Protein AF-A0A1D1VYU3-F1 (afdb_monomer_lite)

pLDDT: mean 74.5, std 19.19, range [35.88, 96.25]

Sequence (148 aa):
MLPAPLLATLIFFLPKMRFLDSGVTMVEGVGYEWVKKCYECTSGPNDGCDDPARLSKWATDCPRGTQGCLKMKAPGSPLTRSCGNPPDSPVPIKDGCVNKPGVGIICSCSSGSLCNHTVAFRRSCSASTLYLLLASTFWLIHRHLHPA

Structure (mmCIF, N/CA/C/O backbone):
data_AF-A0A1D1VYU3-F1
#
_entry.id   AF-A0A1D1VYU3-F1
#
loop_
_atom_site.group_PDB
_atom_site.id
_atom_site.type_symbol
_atom_site.label_atom_id
_atom_site.label_alt_id
_atom_site.label_comp_id
_atom_site.label_asym_id
_atom_site.label_entity_id
_atom_site.label_seq_id
_atom_site.pdbx_PDB_ins_code
_atom_site.Cartn_x
_atom_site.Cartn_y
_atom_site.Cartn_z
_atom_site.occupancy
_atom_site.B_iso_or_equiv
_atom_site.auth_seq_id
_atom_site.auth_comp_id
_atom_site.auth_asym_id
_atom_site.auth_atom_id
_atom_site.pdbx_PDB_model_num
ATOM 1 N N . MET A 1 1 ? -11.793 -48.858 -37.131 1.00 42.44 1 MET A N 1
ATOM 2 C CA . MET A 1 1 ? -12.174 -49.360 -35.793 1.00 42.44 1 MET A CA 1
ATOM 3 C C . MET A 1 1 ? -11.091 -48.916 -34.818 1.00 42.44 1 MET A C 1
ATOM 5 O O . MET A 1 1 ? -9.984 -49.420 -34.915 1.00 42.44 1 MET A O 1
ATOM 9 N N . LEU A 1 2 ? -11.362 -47.906 -33.983 1.00 36.09 2 LEU A N 1
ATOM 10 C CA . LEU A 1 2 ? -10.442 -47.409 -32.947 1.00 36.09 2 LEU A CA 1
ATOM 11 C C . LEU A 1 2 ? -11.000 -47.778 -31.563 1.00 36.09 2 LEU A C 1
ATOM 13 O O . LEU A 1 2 ? -12.200 -47.585 -31.357 1.00 36.09 2 LEU A O 1
ATOM 17 N N . PRO A 1 3 ? -10.179 -48.261 -30.614 1.00 48.00 3 PRO A N 1
ATOM 18 C CA . PRO A 1 3 ? -10.626 -48.459 -29.245 1.00 48.00 3 PRO A CA 1
ATOM 19 C C . PRO A 1 3 ? -10.542 -47.149 -28.445 1.00 48.00 3 PRO A C 1
ATOM 21 O O . PRO A 1 3 ? -9.485 -46.532 -28.334 1.00 48.00 3 PRO A O 1
ATOM 24 N N . ALA A 1 4 ? -11.669 -46.748 -27.855 1.00 48.31 4 ALA A N 1
ATOM 25 C CA . ALA A 1 4 ? -11.704 -45.929 -26.644 1.00 48.31 4 ALA A CA 1
ATOM 26 C C . ALA A 1 4 ? -11.214 -46.808 -25.478 1.00 48.31 4 ALA A C 1
ATOM 28 O O . ALA A 1 4 ? -11.684 -47.946 -25.388 1.00 48.31 4 ALA A O 1
ATOM 29 N N . PRO A 1 5 ? -10.279 -46.354 -24.613 1.00 51.25 5 PRO A N 1
ATOM 30 C CA . PRO A 1 5 ? -10.686 -45.544 -23.457 1.00 51.25 5 PRO A CA 1
ATOM 31 C C . PRO A 1 5 ? -9.555 -44.676 -22.847 1.00 51.25 5 PRO A C 1
ATOM 33 O O . PRO A 1 5 ? -8.644 -45.193 -22.213 1.00 51.25 5 PRO A O 1
ATOM 36 N N . LEU A 1 6 ? -9.636 -43.346 -22.917 1.00 45.91 6 LEU A N 1
ATOM 37 C CA . LEU A 1 6 ? -8.827 -42.457 -22.059 1.00 45.91 6 LEU A CA 1
ATOM 38 C C . LEU A 1 6 ? -9.654 -41.224 -21.676 1.00 45.91 6 LEU A C 1
ATOM 40 O O . LEU A 1 6 ? -9.353 -40.096 -22.048 1.00 45.91 6 LEU A O 1
ATOM 44 N N . LEU A 1 7 ? -10.751 -41.453 -20.956 1.00 47.69 7 LEU A N 1
ATOM 45 C CA . LEU A 1 7 ? -11.589 -40.386 -20.408 1.00 47.69 7 LEU A CA 1
ATOM 46 C C . LEU A 1 7 ? -12.028 -40.729 -18.977 1.00 47.69 7 LEU A C 1
ATOM 48 O O . LEU A 1 7 ? -13.211 -40.717 -18.664 1.00 47.69 7 LEU A O 1
ATOM 52 N N . ALA A 1 8 ? -11.091 -41.125 -18.110 1.00 47.47 8 ALA A N 1
ATOM 53 C CA . ALA A 1 8 ? -11.423 -41.471 -16.725 1.00 47.47 8 ALA A CA 1
ATOM 54 C C . ALA A 1 8 ? -10.225 -41.380 -15.764 1.00 47.47 8 ALA A C 1
ATOM 56 O O . ALA A 1 8 ? -9.957 -42.324 -15.026 1.00 47.47 8 ALA A O 1
ATOM 57 N N . THR A 1 9 ? -9.442 -40.293 -15.760 1.00 48.69 9 THR A N 1
ATOM 58 C CA . THR A 1 9 ? -8.405 -40.130 -14.711 1.00 48.69 9 THR A CA 1
ATOM 59 C C . THR A 1 9 ? -8.028 -38.678 -14.403 1.00 48.69 9 THR A C 1
ATOM 61 O O . THR A 1 9 ? -6.859 -38.355 -14.241 1.00 48.69 9 THR A O 1
ATOM 64 N N . LEU A 1 10 ? -9.007 -37.771 -14.310 1.00 43.81 10 LEU A N 1
ATOM 65 C CA . LEU A 1 10 ? -8.744 -36.363 -13.964 1.00 43.81 10 LEU A CA 1
ATOM 66 C C . LEU A 1 10 ? -9.858 -35.750 -13.094 1.00 43.81 10 LEU A C 1
ATOM 68 O O . LEU A 1 10 ? -10.370 -34.681 -13.392 1.00 43.81 10 LEU A O 1
ATOM 72 N N . ILE A 1 11 ? -10.279 -36.439 -12.022 1.00 51.69 11 ILE A N 1
ATOM 73 C CA . ILE A 1 11 ? -11.255 -35.8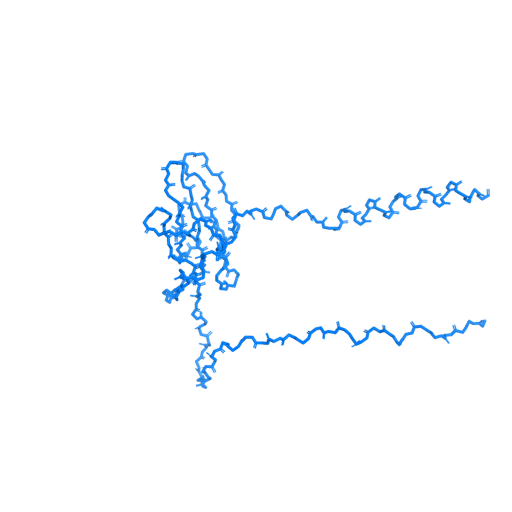85 -11.048 1.00 51.69 11 ILE A CA 1
ATOM 74 C C . ILE A 1 11 ? -10.776 -35.971 -9.578 1.00 51.69 11 ILE A C 1
ATOM 76 O O . ILE A 1 11 ? -11.413 -35.420 -8.690 1.00 51.69 11 ILE A O 1
ATOM 80 N N . PHE A 1 12 ? -9.608 -36.552 -9.270 1.00 44.62 12 PHE A N 1
ATOM 81 C CA . PHE A 1 12 ? -9.220 -36.835 -7.872 1.00 44.62 12 PHE A CA 1
ATOM 82 C C . PHE A 1 12 ? -8.022 -36.054 -7.309 1.00 44.62 12 PHE A C 1
ATOM 84 O O . PHE A 1 12 ? -7.335 -36.559 -6.434 1.00 44.62 12 PHE A O 1
ATOM 91 N N . PHE A 1 13 ? -7.777 -34.813 -7.735 1.00 43.97 13 PHE A N 1
ATOM 92 C CA . PHE A 1 13 ? -6.824 -33.932 -7.033 1.00 43.97 13 PHE A CA 1
ATOM 93 C C . PHE A 1 13 ? -7.287 -32.470 -7.039 1.00 43.97 13 PHE A C 1
ATOM 95 O O . PHE A 1 13 ? -6.607 -31.578 -7.537 1.00 43.97 13 PHE A O 1
ATOM 102 N N . LEU A 1 14 ? -8.460 -32.203 -6.459 1.00 45.97 14 LEU A N 1
ATOM 103 C CA . LEU A 1 14 ? -8.749 -30.866 -5.942 1.00 45.97 14 LEU A CA 1
ATOM 104 C C . LEU A 1 14 ? -8.292 -30.822 -4.477 1.00 45.97 14 LEU A C 1
ATOM 106 O O . LEU A 1 14 ? -8.866 -31.530 -3.645 1.00 45.97 14 LEU A O 1
ATOM 110 N N . PRO A 1 15 ? -7.246 -30.046 -4.134 1.00 42.19 15 PRO A N 1
ATOM 111 C CA . PRO A 1 15 ? -6.853 -29.869 -2.750 1.00 42.19 15 PRO A CA 1
ATOM 112 C C . PRO A 1 15 ? -8.017 -29.240 -1.989 1.00 42.19 15 PRO A C 1
ATOM 114 O O . PRO A 1 15 ? -8.624 -28.261 -2.421 1.00 42.19 15 PRO A O 1
ATOM 117 N N . LYS A 1 16 ? -8.319 -29.845 -0.843 1.00 40.00 16 LYS A N 1
ATOM 118 C CA . LYS A 1 16 ? -9.292 -29.409 0.154 1.00 40.00 16 LYS A CA 1
ATOM 119 C C . LYS A 1 16 ? -9.039 -27.937 0.494 1.00 40.00 16 LYS A C 1
ATOM 121 O O . LYS A 1 16 ? -8.179 -27.631 1.317 1.00 40.00 16 LYS A O 1
ATOM 126 N N . MET A 1 17 ? -9.761 -27.031 -0.168 1.00 37.19 17 MET A N 1
ATOM 127 C CA . MET A 1 17 ? -9.752 -25.612 0.164 1.00 37.19 17 MET A CA 1
ATOM 128 C C . MET A 1 17 ? -10.342 -25.474 1.564 1.00 37.19 17 MET A C 1
ATOM 130 O O . MET A 1 17 ? -11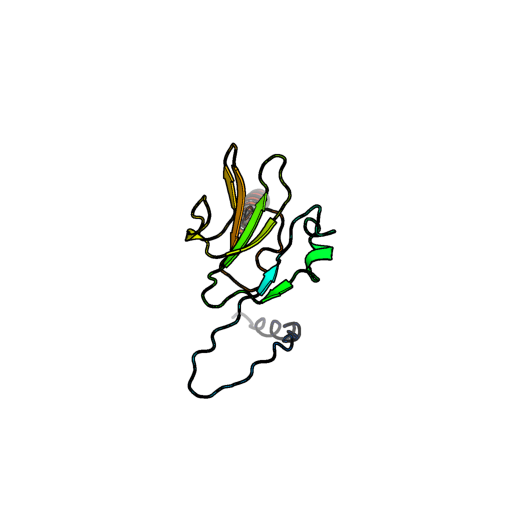.550 -25.586 1.763 1.00 37.19 17 MET A O 1
ATOM 134 N N . ARG A 1 18 ? -9.465 -25.293 2.556 1.00 43.91 18 ARG A N 1
ATOM 135 C CA . ARG A 1 18 ? -9.857 -24.827 3.883 1.00 43.91 18 ARG A CA 1
ATOM 136 C C . ARG A 1 18 ? -10.346 -23.394 3.707 1.00 43.91 18 ARG A C 1
ATOM 138 O O . ARG A 1 18 ? -9.543 -22.480 3.544 1.00 43.91 18 ARG A O 1
ATOM 145 N N . PHE A 1 19 ? -11.663 -23.237 3.681 1.00 42.88 19 PHE A N 1
ATOM 146 C CA . PHE A 1 19 ? -12.320 -21.960 3.896 1.00 42.88 19 PHE A CA 1
ATOM 147 C C . PHE A 1 19 ? -11.855 -21.443 5.259 1.00 42.88 19 PHE A C 1
ATOM 149 O O . PHE A 1 19 ? -12.113 -22.070 6.283 1.00 42.88 19 PHE A O 1
ATOM 156 N N . LEU A 1 20 ? -11.086 -20.357 5.254 1.00 47.47 20 LEU A N 1
ATOM 157 C CA . LEU A 1 20 ? -10.808 -19.594 6.460 1.00 47.47 20 LEU A CA 1
ATOM 158 C C . LEU A 1 20 ? -12.139 -19.040 6.971 1.00 47.47 20 LEU A C 1
ATOM 160 O O . LEU A 1 20 ? -12.804 -18.301 6.244 1.00 47.47 20 LEU A O 1
ATOM 164 N N . ASP A 1 21 ? -12.484 -19.411 8.205 1.00 44.25 21 ASP A N 1
ATOM 165 C CA . ASP A 1 21 ? -13.491 -18.797 9.071 1.00 44.25 21 ASP A CA 1
ATOM 166 C C . ASP A 1 21 ? -13.366 -17.267 9.051 1.00 44.25 21 ASP A C 1
ATOM 168 O O . ASP A 1 21 ? -12.685 -16.644 9.865 1.00 44.25 21 ASP A O 1
ATOM 172 N N . SER A 1 22 ? -14.016 -16.637 8.081 1.00 50.88 22 SER A N 1
ATOM 173 C CA . SER A 1 22 ? -14.419 -15.246 8.189 1.00 50.88 22 SER A CA 1
ATOM 174 C C . SER A 1 22 ? -15.822 -15.300 8.764 1.00 50.88 22 SER A C 1
ATOM 176 O O . SER A 1 22 ? -16.724 -15.806 8.104 1.00 50.88 22 SER A O 1
ATOM 178 N N . GLY A 1 23 ? -15.989 -14.866 10.013 1.00 47.31 23 GLY A N 1
ATOM 179 C CA . GLY A 1 23 ? -17.293 -14.796 10.663 1.00 47.31 23 GLY A CA 1
ATOM 180 C C . GLY A 1 23 ? -18.259 -13.968 9.820 1.00 47.31 23 GLY A C 1
ATOM 181 O O . GLY A 1 23 ? -18.167 -12.744 9.787 1.00 47.31 23 GLY A O 1
ATOM 182 N N . VAL A 1 24 ? -19.158 -14.649 9.113 1.00 45.09 24 VAL A N 1
ATOM 183 C CA . VAL A 1 24 ? -20.258 -14.041 8.365 1.00 45.09 24 VAL A CA 1
ATOM 184 C C . VAL A 1 24 ? -21.482 -14.100 9.268 1.00 45.09 24 VAL A C 1
ATOM 186 O O . VAL A 1 24 ? -22.123 -15.139 9.402 1.00 45.09 24 VAL A O 1
ATOM 189 N N . THR A 1 25 ? -21.806 -12.989 9.919 1.00 42.44 25 THR A N 1
ATOM 190 C CA . THR A 1 25 ? -23.111 -12.802 10.552 1.00 42.44 25 THR A CA 1
ATOM 191 C C . THR A 1 25 ? -24.134 -12.497 9.461 1.00 42.44 25 THR A C 1
ATOM 193 O O . THR A 1 25 ? -24.079 -11.460 8.803 1.00 42.44 25 THR A O 1
ATOM 196 N N . MET A 1 26 ? -25.057 -13.433 9.232 1.00 35.88 26 MET A N 1
ATOM 197 C CA . MET A 1 26 ? -26.173 -13.231 8.313 1.00 35.88 26 MET A CA 1
ATOM 198 C C . MET A 1 26 ? -27.232 -12.353 8.979 1.00 35.88 26 MET A C 1
ATOM 200 O O . MET A 1 26 ? -27.816 -12.743 9.985 1.00 35.88 26 MET A O 1
ATOM 204 N N . VAL A 1 27 ? -27.470 -11.172 8.411 1.00 46.94 27 VAL A N 1
ATOM 205 C CA . VAL A 1 27 ? -28.615 -10.322 8.743 1.00 46.94 27 VAL A CA 1
ATOM 206 C C . VAL A 1 27 ? -29.520 -10.319 7.514 1.00 46.94 27 VAL A C 1
ATOM 208 O O . VAL A 1 27 ? -29.127 -9.828 6.455 1.00 46.94 27 VAL A O 1
ATOM 211 N N . GLU A 1 28 ? -30.697 -10.938 7.626 1.00 45.44 28 GLU A N 1
ATOM 212 C CA . GLU A 1 28 ? -31.726 -10.933 6.581 1.00 45.44 28 GLU A CA 1
ATOM 213 C C . GLU A 1 28 ? -32.106 -9.484 6.234 1.00 45.44 28 GLU A C 1
ATOM 215 O O . GLU A 1 28 ? -32.569 -8.730 7.087 1.00 45.44 28 GLU A O 1
ATOM 220 N N . GLY A 1 29 ? -31.896 -9.083 4.976 1.00 45.44 29 GLY A N 1
ATOM 221 C CA . GLY A 1 29 ? -32.422 -7.823 4.432 1.00 45.44 29 GLY A CA 1
ATOM 222 C C . GLY A 1 29 ? -31.463 -6.628 4.366 1.00 45.44 29 GLY A C 1
ATOM 223 O O . GLY A 1 29 ? -31.913 -5.530 4.048 1.00 45.44 29 GLY A O 1
ATOM 224 N N . VAL A 1 30 ? -30.159 -6.805 4.602 1.00 44.56 30 VAL A N 1
ATOM 225 C CA . VAL A 1 30 ? -29.160 -5.725 4.494 1.00 44.56 30 VAL A CA 1
ATOM 226 C C . VAL A 1 30 ? -28.024 -6.201 3.596 1.00 44.56 30 VAL A C 1
ATOM 228 O O . VAL A 1 30 ? -27.438 -7.249 3.848 1.00 44.56 30 VAL A O 1
ATOM 231 N N . GLY A 1 31 ? -27.726 -5.467 2.519 1.00 45.59 31 GLY A N 1
ATOM 232 C CA . GLY A 1 31 ? -26.588 -5.784 1.656 1.00 45.59 31 GLY A CA 1
ATOM 233 C C . GLY A 1 31 ? -25.323 -5.952 2.498 1.00 45.59 31 GLY A C 1
ATOM 234 O O . GLY A 1 31 ? -25.010 -5.090 3.316 1.00 45.59 31 GLY A O 1
ATOM 235 N N . TYR A 1 32 ? -24.626 -7.077 2.334 1.00 47.62 32 TYR A N 1
ATOM 236 C CA . TYR A 1 32 ? -23.381 -7.356 3.042 1.00 47.62 32 TYR A CA 1
ATOM 237 C C . TYR A 1 32 ? -22.325 -6.326 2.611 1.00 47.62 32 TYR A C 1
ATOM 239 O O . TYR A 1 32 ? -21.655 -6.494 1.590 1.00 47.62 32 TYR A O 1
ATOM 247 N N . GLU A 1 33 ? -22.199 -5.225 3.357 1.00 57.91 33 GLU A N 1
ATOM 248 C CA . GLU A 1 33 ? -21.084 -4.295 3.204 1.00 57.91 33 GLU A CA 1
ATOM 249 C C . GLU A 1 33 ? -19.861 -4.968 3.829 1.00 57.91 33 GLU A C 1
ATOM 251 O O . GLU A 1 33 ? -19.650 -4.948 5.042 1.00 57.91 33 GLU A O 1
ATOM 256 N N . TRP A 1 34 ? -19.085 -5.654 2.992 1.00 63.56 34 TRP A N 1
ATOM 257 C CA . TRP A 1 34 ? -17.825 -6.251 3.407 1.00 63.56 34 TRP A CA 1
ATOM 258 C C . TRP A 1 34 ? -16.904 -5.145 3.918 1.00 63.56 34 TRP A C 1
ATOM 260 O O . TRP A 1 34 ? -16.447 -4.304 3.141 1.00 63.56 34 TRP A O 1
ATOM 270 N N . VAL A 1 35 ? -16.619 -5.158 5.222 1.00 80.25 35 VAL A N 1
ATOM 271 C CA . VAL A 1 35 ? -15.624 -4.259 5.809 1.00 80.25 35 VAL A CA 1
ATOM 272 C C . VAL A 1 35 ? -14.271 -4.631 5.215 1.00 80.25 35 VAL A C 1
ATOM 274 O O . VAL A 1 35 ? -13.729 -5.715 5.450 1.00 80.25 35 VAL A O 1
ATOM 277 N N . LYS A 1 36 ? -13.759 -3.750 4.357 1.00 88.75 36 LYS A N 1
ATOM 278 C CA . LYS A 1 36 ? -12.480 -3.950 3.685 1.00 88.75 36 LYS A CA 1
ATOM 279 C C . LYS A 1 36 ? -11.368 -3.886 4.719 1.00 88.75 36 LYS A C 1
ATOM 281 O O . LYS A 1 36 ? -11.365 -2.984 5.545 1.00 88.75 36 LYS A O 1
ATOM 286 N N . LYS A 1 37 ? -10.411 -4.808 4.652 1.00 94.62 37 LYS A N 1
ATOM 287 C CA . LYS A 1 37 ? -9.201 -4.748 5.482 1.00 94.62 37 LYS A CA 1
ATOM 288 C C . LYS A 1 37 ? -8.018 -4.301 4.647 1.00 94.62 37 LYS A C 1
ATOM 290 O O . LYS A 1 37 ? -7.861 -4.781 3.526 1.00 94.62 37 LYS A O 1
ATOM 295 N N . CYS A 1 38 ? -7.160 -3.455 5.196 1.00 95.19 38 CYS A N 1
ATOM 296 C CA . CYS A 1 38 ? -5.894 -3.055 4.582 1.00 95.19 38 CYS A CA 1
ATOM 297 C C . CYS A 1 38 ? -4.774 -3.114 5.622 1.00 95.19 38 CYS A C 1
ATOM 299 O O . CYS A 1 38 ? -5.029 -3.215 6.818 1.00 95.19 38 CYS A O 1
ATOM 301 N N . TYR A 1 39 ? -3.520 -3.074 5.174 1.00 96.25 39 TYR A N 1
ATOM 302 C CA . TYR A 1 39 ? -2.423 -2.791 6.095 1.00 96.25 39 TYR A CA 1
ATOM 303 C C . TYR A 1 39 ? -2.327 -1.288 6.346 1.00 96.25 39 TYR A C 1
ATOM 305 O O . TYR A 1 39 ? -2.276 -0.531 5.374 1.00 96.25 39 TYR A O 1
ATOM 313 N N . GLU A 1 40 ? -2.241 -0.885 7.612 1.00 96.12 40 GLU A N 1
ATOM 314 C CA . GLU A 1 40 ? -2.025 0.499 8.039 1.00 96.12 40 GLU A CA 1
ATOM 315 C C . GLU A 1 40 ? -0.759 0.630 8.879 1.00 96.12 40 GLU A C 1
ATOM 317 O O . GLU A 1 40 ? -0.693 0.184 10.024 1.00 96.12 40 GLU A O 1
ATOM 322 N N . CYS A 1 41 ? 0.281 1.215 8.287 1.00 96.06 41 CYS A N 1
ATOM 323 C CA . CYS A 1 41 ? 1.552 1.441 8.964 1.00 96.06 41 CYS A CA 1
ATOM 324 C C . CYS A 1 41 ? 2.445 2.415 8.187 1.00 96.06 41 CYS A C 1
ATOM 326 O O . CYS A 1 41 ? 2.270 2.631 6.985 1.00 96.06 41 CYS A O 1
ATOM 328 N N . THR A 1 42 ? 3.453 2.952 8.875 1.00 95.25 42 THR A N 1
ATOM 329 C CA . THR A 1 4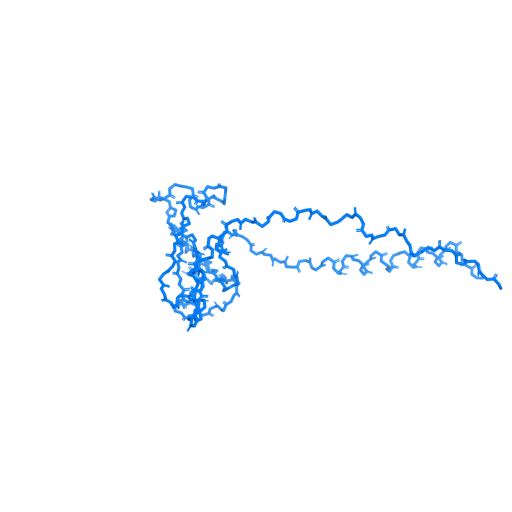2 ? 4.524 3.781 8.314 1.00 95.25 42 THR A CA 1
ATOM 330 C C . THR A 1 42 ? 5.890 3.212 8.705 1.00 95.25 42 THR A C 1
ATOM 332 O O . THR A 1 42 ? 6.188 3.076 9.888 1.00 95.25 42 THR A O 1
ATOM 335 N N . SER A 1 43 ? 6.754 2.882 7.740 1.00 92.12 43 SER A N 1
ATOM 336 C CA . SER A 1 43 ? 8.109 2.383 8.032 1.00 92.12 43 SER A CA 1
ATOM 337 C C . SER A 1 43 ? 8.901 3.405 8.850 1.00 92.12 43 SER A C 1
ATOM 339 O O . SER A 1 43 ? 8.855 4.591 8.537 1.00 92.12 43 SER A O 1
ATOM 341 N N . GLY A 1 44 ? 9.674 2.965 9.837 1.00 90.56 44 GLY A N 1
ATOM 342 C CA . GLY A 1 44 ? 10.334 3.849 10.801 1.00 90.56 44 GLY A CA 1
ATOM 343 C C . GLY A 1 44 ? 9.601 3.783 12.140 1.00 90.56 44 GLY A C 1
ATOM 344 O O . GLY A 1 44 ? 10.019 2.989 12.978 1.00 90.56 44 GLY A O 1
ATOM 345 N N . PRO A 1 45 ? 8.482 4.509 12.335 1.00 90.50 45 PRO A N 1
ATOM 346 C CA . PRO A 1 45 ? 7.659 4.378 13.541 1.00 90.50 45 PRO A CA 1
ATOM 347 C C . PRO A 1 45 ? 7.090 2.965 13.736 1.00 90.50 45 PRO A C 1
ATOM 349 O O . PRO A 1 45 ? 6.987 2.476 14.858 1.00 90.50 45 PRO A O 1
ATOM 352 N N . ASN A 1 46 ? 6.724 2.294 12.639 1.00 91.31 46 ASN A N 1
ATOM 353 C CA . ASN A 1 46 ? 6.152 0.954 12.651 1.00 91.31 46 ASN A CA 1
ATOM 354 C C . ASN A 1 46 ? 7.173 -0.054 12.114 1.00 91.31 46 ASN A C 1
ATOM 356 O O . ASN A 1 46 ? 7.319 -0.242 10.902 1.00 91.31 46 ASN A O 1
ATOM 360 N N . ASP A 1 47 ? 7.870 -0.722 13.029 1.00 88.69 47 ASP A N 1
ATOM 361 C CA . ASP A 1 47 ? 8.847 -1.754 12.687 1.00 88.69 47 ASP A CA 1
ATOM 362 C C . ASP A 1 47 ? 8.196 -2.905 11.887 1.00 88.69 47 ASP A C 1
ATOM 364 O O . ASP A 1 47 ? 7.161 -3.458 12.288 1.00 88.69 47 ASP A O 1
ATOM 368 N N . GLY A 1 48 ? 8.799 -3.255 10.746 1.00 88.00 48 GLY A N 1
ATOM 369 C CA . GLY A 1 48 ? 8.328 -4.295 9.827 1.00 88.00 48 GLY A CA 1
ATOM 370 C C . GLY A 1 48 ? 7.203 -3.879 8.872 1.00 88.00 48 GLY A C 1
ATOM 371 O O . GLY A 1 48 ? 6.547 -4.746 8.306 1.00 88.00 48 GLY A O 1
ATOM 372 N N . CYS A 1 49 ? 6.931 -2.581 8.693 1.00 91.50 49 CYS A N 1
ATOM 373 C CA . CYS A 1 49 ? 5.942 -2.106 7.709 1.00 91.50 49 CYS A CA 1
ATOM 374 C C . CYS A 1 49 ? 6.400 -2.279 6.241 1.00 91.50 49 CYS A C 1
ATOM 376 O O . CYS A 1 49 ? 5.601 -2.403 5.302 1.00 91.50 49 CYS A O 1
ATOM 378 N N . ASP A 1 50 ? 7.709 -2.264 6.032 1.00 90.56 50 ASP A N 1
ATOM 379 C CA . ASP A 1 50 ? 8.389 -2.520 4.767 1.00 90.56 50 ASP A CA 1
ATOM 380 C C . ASP A 1 50 ? 8.594 -4.018 4.492 1.00 90.56 50 ASP A C 1
ATOM 382 O O . ASP A 1 50 ? 8.635 -4.408 3.325 1.00 90.56 50 ASP A O 1
ATOM 386 N N . ASP A 1 51 ? 8.627 -4.846 5.539 1.00 89.69 51 ASP A N 1
ATOM 387 C CA . ASP A 1 51 ? 8.771 -6.302 5.462 1.00 89.69 51 ASP A CA 1
ATOM 388 C C . ASP A 1 51 ? 7.414 -7.026 5.297 1.00 89.69 51 ASP A C 1
ATOM 390 O O . ASP A 1 51 ? 6.609 -7.075 6.234 1.00 89.69 51 ASP A O 1
ATOM 394 N N . PRO A 1 52 ? 7.150 -7.672 4.143 1.00 87.06 52 PRO A N 1
ATOM 395 C CA . PRO A 1 52 ? 5.912 -8.406 3.897 1.00 87.06 52 PRO A CA 1
ATOM 396 C C . PRO A 1 52 ? 5.618 -9.532 4.889 1.00 87.06 52 PRO A C 1
ATOM 398 O O . PRO A 1 52 ? 4.447 -9.855 5.097 1.00 87.06 52 PRO A O 1
ATOM 401 N N . ALA A 1 53 ? 6.648 -10.132 5.491 1.00 89.38 53 ALA A N 1
ATOM 402 C CA . ALA A 1 53 ? 6.486 -11.211 6.462 1.00 89.38 53 ALA A CA 1
ATOM 403 C C . ALA A 1 53 ? 5.944 -10.704 7.808 1.00 89.38 53 ALA A C 1
ATOM 405 O O . ALA A 1 53 ? 5.359 -11.465 8.577 1.00 89.38 53 ALA A O 1
ATOM 406 N N . ARG A 1 54 ? 6.108 -9.406 8.089 1.00 90.25 54 ARG A N 1
ATOM 407 C CA . ARG A 1 54 ? 5.787 -8.782 9.380 1.00 90.25 54 ARG A CA 1
ATOM 408 C C . ARG A 1 54 ? 4.552 -7.885 9.323 1.00 90.25 54 ARG A C 1
ATOM 410 O O . ARG A 1 54 ? 4.209 -7.250 10.319 1.00 90.25 54 ARG A O 1
ATOM 417 N N . LEU A 1 55 ? 3.852 -7.869 8.187 1.00 92.50 55 LEU A N 1
ATOM 418 C CA . LEU A 1 55 ? 2.681 -7.022 7.955 1.00 92.50 55 LEU A CA 1
ATOM 419 C C . LEU A 1 55 ? 1.428 -7.450 8.710 1.00 92.50 55 LEU A C 1
ATOM 421 O O . LEU A 1 55 ? 0.580 -6.604 8.971 1.00 92.50 55 LEU A O 1
ATOM 425 N N . SER A 1 56 ? 1.289 -8.725 9.076 1.00 92.75 56 SER A N 1
ATOM 426 C CA . SER A 1 56 ? 0.045 -9.267 9.646 1.00 92.75 56 SER A CA 1
ATOM 427 C C . SER A 1 56 ? -0.454 -8.507 10.880 1.00 92.75 56 SER A C 1
ATOM 429 O O . SER A 1 56 ? -1.660 -8.381 11.061 1.00 92.75 56 SER A O 1
ATOM 431 N N . LYS A 1 57 ? 0.454 -7.944 11.690 1.00 93.31 57 LYS A N 1
ATOM 432 C CA . LYS A 1 57 ? 0.111 -7.137 12.877 1.00 93.31 57 LYS A CA 1
ATOM 433 C C . LYS A 1 57 ? -0.477 -5.755 12.558 1.00 93.31 57 LYS A C 1
ATOM 435 O O . LYS A 1 57 ? -1.014 -5.113 13.448 1.00 93.31 57 LYS A O 1
ATOM 440 N N . TRP A 1 58 ? -0.350 -5.301 11.313 1.00 95.94 58 TRP A N 1
ATOM 441 C CA . TRP A 1 58 ? -0.818 -3.998 10.833 1.00 95.94 58 TRP A CA 1
ATOM 442 C C . TRP A 1 58 ? -2.115 -4.099 10.027 1.00 95.94 58 TRP A C 1
ATOM 444 O O . TRP A 1 58 ? -2.504 -3.131 9.383 1.00 95.94 58 TRP A O 1
ATOM 454 N N . ALA A 1 59 ? -2.754 -5.270 9.986 1.00 95.38 59 ALA A N 1
ATOM 455 C CA . ALA A 1 59 ? -4.043 -5.438 9.329 1.00 95.38 59 ALA A CA 1
ATOM 456 C C . ALA A 1 59 ? -5.137 -4.738 10.147 1.00 95.38 59 ALA A C 1
ATOM 458 O O . ALA A 1 59 ? -5.376 -5.109 11.295 1.00 95.38 59 ALA A O 1
ATOM 459 N N . THR A 1 60 ? -5.814 -3.763 9.549 1.00 95.25 60 THR A N 1
ATOM 460 C CA . THR A 1 60 ? -6.902 -3.012 10.184 1.00 95.25 60 THR A CA 1
ATOM 461 C C . THR A 1 60 ? -8.150 -3.007 9.305 1.00 95.25 60 THR A C 1
ATOM 463 O O . THR A 1 60 ? -8.080 -3.183 8.083 1.00 95.25 60 THR A O 1
ATOM 466 N N . ASP A 1 61 ? -9.305 -2.856 9.951 1.00 95.00 61 ASP A N 1
ATOM 467 C CA . ASP A 1 61 ? -10.587 -2.630 9.289 1.00 95.00 61 ASP A CA 1
ATOM 468 C C . ASP A 1 61 ? -10.657 -1.191 8.771 1.00 95.00 61 ASP A C 1
ATOM 470 O O . ASP A 1 61 ? -10.408 -0.240 9.512 1.00 95.00 61 ASP A O 1
ATOM 474 N N . CYS A 1 62 ? -11.001 -1.027 7.497 1.00 92.62 62 CYS A N 1
ATOM 475 C CA . CYS A 1 62 ? -11.117 0.283 6.880 1.00 92.62 62 CYS A CA 1
ATOM 476 C C . CYS A 1 62 ? -12.436 0.978 7.238 1.00 92.62 62 CYS A C 1
ATOM 478 O O . CYS A 1 62 ? -13.461 0.312 7.425 1.00 92.62 62 CYS A O 1
ATOM 480 N N . PRO A 1 63 ? -12.455 2.324 7.232 1.00 91.44 63 PRO A N 1
ATOM 481 C CA . PRO A 1 63 ? -13.690 3.094 7.330 1.00 91.44 63 PRO A CA 1
ATOM 482 C C . PRO A 1 63 ? -14.702 2.700 6.245 1.00 91.44 63 PRO A C 1
ATOM 484 O O . PRO A 1 63 ? -14.320 2.352 5.119 1.00 91.44 63 PRO A O 1
ATOM 487 N N . ARG A 1 64 ? -16.001 2.812 6.557 1.00 88.62 64 ARG A N 1
ATOM 488 C CA . ARG A 1 64 ? -17.079 2.602 5.574 1.00 88.62 64 ARG A CA 1
ATOM 489 C C . ARG A 1 64 ? -16.894 3.505 4.355 1.00 88.62 64 ARG A C 1
ATOM 491 O O . ARG A 1 64 ? -16.456 4.646 4.482 1.00 88.62 64 ARG A O 1
ATOM 498 N N . GLY A 1 65 ? -17.216 2.979 3.176 1.00 86.06 65 GLY A N 1
ATOM 499 C CA . GLY A 1 65 ? -17.009 3.674 1.901 1.00 86.06 65 GLY A CA 1
ATOM 500 C C . GLY A 1 65 ? -15.583 3.614 1.337 1.00 86.06 65 GLY A C 1
ATOM 501 O O . GLY A 1 65 ? -15.364 4.107 0.232 1.00 86.06 65 GLY A O 1
ATOM 502 N N . THR A 1 66 ? -14.624 2.984 2.030 1.00 88.75 66 THR A N 1
ATOM 503 C CA . THR A 1 66 ? -13.268 2.787 1.492 1.00 88.75 66 THR A CA 1
ATOM 504 C C . THR A 1 66 ? -13.288 1.875 0.263 1.00 88.75 66 THR A C 1
ATOM 506 O O . THR A 1 66 ? -13.653 0.700 0.336 1.00 88.75 66 THR A O 1
ATOM 509 N N . GLN A 1 67 ? -12.813 2.389 -0.870 1.00 87.31 67 GLN A N 1
ATOM 510 C CA . GLN A 1 67 ? -12.784 1.668 -2.143 1.00 87.31 67 GLN A CA 1
ATOM 511 C C . GLN A 1 67 ? -11.544 0.785 -2.323 1.00 87.31 67 GLN A C 1
ATOM 513 O O . GLN A 1 67 ? -11.591 -0.185 -3.084 1.00 87.31 67 GLN A O 1
ATOM 518 N N . GLY A 1 68 ? -10.434 1.057 -1.632 1.00 90.12 68 GLY A N 1
ATOM 519 C CA . GLY A 1 68 ? -9.172 0.355 -1.860 1.00 90.12 68 GLY A CA 1
ATOM 520 C C . GLY A 1 68 ? -8.165 0.442 -0.719 1.00 90.12 68 GLY A C 1
ATOM 521 O O . GLY A 1 68 ? -8.407 1.040 0.327 1.00 90.12 68 GLY A O 1
ATOM 522 N N . CYS A 1 69 ? -7.022 -0.195 -0.944 1.00 92.25 69 CYS A N 1
ATOM 523 C CA . CYS A 1 69 ? -5.840 -0.049 -0.112 1.00 92.25 69 CYS A CA 1
ATOM 524 C C . CYS A 1 69 ? -4.761 0.696 -0.893 1.00 92.25 69 CYS A C 1
ATOM 526 O O . CYS A 1 69 ? -4.548 0.437 -2.080 1.00 92.25 69 CYS A O 1
ATOM 528 N N . LEU A 1 70 ? -4.032 1.564 -0.200 1.00 92.62 70 LEU A N 1
ATOM 529 C CA . LEU A 1 70 ? -2.934 2.337 -0.757 1.00 92.62 70 LEU A CA 1
ATOM 530 C C . LEU A 1 70 ? -1.598 1.887 -0.170 1.00 92.62 70 LEU A C 1
ATOM 532 O O . LEU A 1 70 ? -1.502 1.366 0.949 1.00 92.62 70 LEU A O 1
ATOM 536 N N . LYS A 1 71 ? -0.548 2.096 -0.959 1.00 91.88 71 LYS A N 1
ATOM 537 C CA . LYS A 1 71 ? 0.845 1.950 -0.549 1.00 91.88 71 LYS A CA 1
ATOM 538 C C . LYS A 1 71 ? 1.687 3.005 -1.249 1.00 91.88 71 LYS A C 1
ATOM 540 O O . LYS A 1 71 ? 1.708 3.054 -2.475 1.00 91.88 71 LYS A O 1
ATOM 545 N N . MET A 1 72 ? 2.404 3.817 -0.486 1.00 91.38 72 MET A N 1
ATOM 546 C CA . MET A 1 72 ? 3.180 4.936 -1.012 1.00 91.38 72 MET A CA 1
ATOM 547 C C . MET A 1 72 ? 4.613 4.902 -0.488 1.00 91.38 72 MET A C 1
ATOM 549 O O . MET A 1 72 ? 4.875 4.518 0.650 1.00 91.38 72 MET A O 1
ATOM 553 N N . LYS A 1 73 ? 5.560 5.303 -1.332 1.00 91.50 73 LYS A N 1
ATOM 554 C CA . LYS A 1 73 ? 6.966 5.490 -0.971 1.00 91.50 73 LYS A CA 1
ATOM 555 C C . LYS A 1 73 ? 7.531 6.658 -1.767 1.00 91.50 73 LYS A C 1
ATOM 557 O O . LYS A 1 73 ? 7.945 6.484 -2.915 1.00 91.50 73 LYS A O 1
ATOM 562 N N . ALA A 1 74 ? 7.547 7.836 -1.149 1.00 89.75 74 ALA A N 1
ATOM 563 C CA . ALA A 1 74 ? 8.209 9.003 -1.718 1.00 89.75 74 ALA A CA 1
ATOM 564 C C . ALA A 1 74 ? 9.738 8.927 -1.525 1.00 89.75 74 ALA A C 1
ATOM 566 O O . ALA A 1 74 ? 10.208 8.282 -0.577 1.00 89.75 74 ALA A O 1
ATOM 567 N N . PRO A 1 75 ? 10.540 9.552 -2.408 1.00 89.00 75 PRO A N 1
ATOM 568 C CA . PRO A 1 75 ? 11.991 9.598 -2.256 1.00 89.00 75 PRO A CA 1
ATOM 569 C C . PRO A 1 75 ? 12.370 10.228 -0.912 1.00 89.00 75 PRO A C 1
ATOM 571 O O . PRO A 1 75 ? 11.807 11.248 -0.522 1.00 89.00 75 PRO A O 1
ATOM 574 N N . GLY A 1 76 ? 13.277 9.592 -0.167 1.00 90.81 76 GLY A N 1
ATOM 575 C CA . GLY A 1 76 ? 13.688 10.055 1.166 1.00 90.81 76 GLY A CA 1
ATOM 576 C C . GLY A 1 76 ? 12.610 9.981 2.259 1.00 90.81 76 GLY A C 1
ATOM 577 O O . GLY A 1 76 ? 12.897 10.300 3.405 1.00 90.81 76 GLY A O 1
ATOM 578 N N . SER A 1 77 ? 11.393 9.535 1.942 1.00 90.12 77 SER A N 1
ATOM 579 C CA . SER A 1 77 ? 10.287 9.418 2.897 1.00 90.12 77 SER A CA 1
ATOM 580 C C . SER A 1 77 ? 10.070 7.967 3.327 1.00 90.12 77 SER A C 1
ATOM 582 O O . SER A 1 77 ? 10.463 7.040 2.608 1.00 90.12 77 SER A O 1
ATOM 584 N N . PRO A 1 78 ? 9.437 7.713 4.481 1.00 91.75 78 PRO A N 1
ATOM 585 C CA . PRO A 1 78 ? 9.046 6.365 4.872 1.00 91.75 78 PRO A CA 1
ATOM 586 C C . PRO A 1 78 ? 8.002 5.758 3.915 1.00 91.75 78 PRO A C 1
ATOM 588 O O . PRO A 1 78 ? 7.308 6.456 3.182 1.00 91.75 78 PRO A O 1
ATOM 591 N N . LEU A 1 79 ? 7.939 4.426 3.885 1.00 92.88 79 LEU A N 1
ATOM 592 C CA . LEU A 1 79 ? 6.888 3.666 3.216 1.00 92.88 79 LEU A CA 1
ATOM 593 C C . LEU A 1 79 ? 5.623 3.757 4.058 1.00 92.88 79 LEU A C 1
ATOM 595 O O . LEU A 1 79 ? 5.663 3.412 5.234 1.00 92.88 79 LEU A O 1
ATOM 599 N N . THR A 1 80 ? 4.516 4.166 3.459 1.00 94.00 80 THR A N 1
ATOM 600 C CA . THR A 1 80 ? 3.214 4.226 4.119 1.00 94.00 80 THR A CA 1
ATOM 601 C C . THR A 1 80 ? 2.244 3.262 3.453 1.00 94.00 80 THR A C 1
ATOM 603 O O . THR A 1 80 ? 2.295 3.015 2.244 1.00 94.00 80 THR A O 1
ATOM 606 N N . ARG A 1 81 ? 1.368 2.676 4.258 1.00 94.44 81 ARG A N 1
ATOM 607 C CA . ARG A 1 81 ? 0.256 1.827 3.837 1.00 94.44 81 ARG A CA 1
ATOM 608 C C . ARG A 1 81 ? -0.982 2.336 4.552 1.00 94.44 81 ARG A C 1
ATOM 610 O O . ARG A 1 81 ? -0.893 2.637 5.740 1.00 94.44 81 ARG A O 1
ATOM 617 N N . SER A 1 82 ? -2.089 2.465 3.835 1.00 94.62 82 SER A N 1
ATOM 618 C CA . SER A 1 82 ? -3.327 2.988 4.406 1.00 94.62 82 SER A CA 1
ATOM 619 C C . SER A 1 82 ? -4.560 2.412 3.718 1.00 94.62 82 SER A C 1
ATOM 621 O O . SER A 1 82 ? -4.488 1.955 2.570 1.00 94.62 82 SER A O 1
ATOM 623 N N . CYS A 1 83 ? -5.706 2.476 4.391 1.00 93.81 83 CYS A N 1
ATOM 624 C CA . CYS A 1 83 ? -6.994 2.515 3.711 1.00 93.81 83 CYS A CA 1
ATOM 625 C C . CYS A 1 83 ? -7.082 3.805 2.877 1.00 93.81 83 CYS A C 1
ATOM 627 O O . CYS A 1 83 ? -6.553 4.850 3.266 1.00 93.81 83 CYS A O 1
ATOM 629 N N . GLY A 1 84 ? -7.707 3.755 1.704 1.00 87.94 84 GLY A N 1
ATOM 630 C CA . GLY A 1 84 ? -7.900 4.968 0.917 1.00 87.94 84 GLY A CA 1
ATOM 631 C C . GLY A 1 84 ? -8.640 4.733 -0.383 1.00 87.94 84 GLY A C 1
ATOM 632 O O . GLY A 1 84 ? -8.649 3.627 -0.928 1.00 87.94 84 GLY A O 1
ATOM 633 N N . ASN A 1 85 ? -9.264 5.789 -0.895 1.00 81.88 85 ASN A N 1
ATOM 634 C CA . ASN A 1 85 ? -9.903 5.708 -2.192 1.00 81.88 85 ASN A CA 1
ATOM 635 C C . ASN A 1 85 ? -8.860 5.999 -3.274 1.00 81.88 85 ASN A C 1
ATOM 637 O O . ASN A 1 85 ? -8.217 7.049 -3.243 1.00 81.88 85 ASN A O 1
ATOM 641 N N . PRO A 1 86 ? -8.711 5.103 -4.260 1.00 68.38 86 PRO A N 1
ATOM 642 C CA . PRO A 1 86 ? -7.855 5.330 -5.414 1.00 68.38 86 PRO A CA 1
ATOM 643 C C . PRO A 1 86 ? -7.989 6.718 -6.091 1.00 68.38 86 PRO A C 1
ATOM 645 O O . PRO A 1 86 ? -6.958 7.255 -6.505 1.00 68.38 86 PRO A O 1
ATOM 648 N N . PRO A 1 87 ? -9.195 7.325 -6.217 1.00 63.62 87 PRO A N 1
ATOM 649 C CA . PRO A 1 87 ? -9.342 8.674 -6.777 1.00 63.62 87 PRO A CA 1
ATOM 650 C C . PRO A 1 87 ? -8.845 9.815 -5.873 1.00 63.62 87 PRO A C 1
ATOM 652 O O . PRO A 1 87 ? -8.527 10.874 -6.404 1.00 63.62 87 PRO A O 1
ATOM 655 N N . ASP A 1 88 ? -8.730 9.607 -4.558 1.00 66.19 88 ASP A N 1
ATOM 656 C CA . ASP A 1 88 ? -8.290 10.638 -3.598 1.00 66.19 88 ASP A CA 1
ATOM 657 C C . ASP A 1 88 ? -6.753 10.726 -3.499 1.00 66.19 88 ASP A C 1
ATOM 659 O O . ASP A 1 88 ? -6.194 11.608 -2.845 1.00 66.19 88 ASP A O 1
ATOM 663 N N . SER A 1 89 ? -6.043 9.801 -4.150 1.00 68.25 89 SER A N 1
ATOM 664 C CA . SER A 1 89 ? -4.585 9.821 -4.244 1.00 68.25 89 SER A CA 1
ATOM 665 C C . SER A 1 89 ? -4.112 10.995 -5.120 1.00 68.25 89 SER A C 1
ATOM 667 O O . SER A 1 89 ? -4.711 11.264 -6.163 1.00 68.25 89 SER A O 1
ATOM 669 N N . PRO A 1 90 ? -2.971 11.644 -4.795 1.00 67.88 90 PRO A N 1
ATOM 670 C CA . PRO A 1 90 ? -2.390 12.724 -5.608 1.00 67.88 90 PRO A CA 1
ATOM 671 C C . PRO A 1 90 ? -2.061 12.295 -7.046 1.00 67.88 90 PRO A C 1
ATOM 673 O O . PRO A 1 90 ? -1.817 13.129 -7.920 1.00 67.88 90 PRO A O 1
ATOM 676 N N . VAL A 1 91 ? -2.038 10.986 -7.294 1.00 72.38 91 VAL A N 1
ATOM 677 C CA . VAL A 1 91 ? -2.101 10.417 -8.633 1.00 72.38 91 VAL A CA 1
ATOM 678 C C . VAL A 1 91 ? -3.309 9.476 -8.667 1.00 72.38 91 VAL A C 1
ATOM 680 O O . VAL A 1 91 ? -3.279 8.471 -7.949 1.00 72.38 91 VAL A O 1
ATOM 683 N N . PRO A 1 92 ? -4.360 9.773 -9.455 1.00 72.00 92 PRO A N 1
ATOM 684 C CA . PRO A 1 92 ? -5.533 8.913 -9.550 1.00 72.00 92 PRO A CA 1
ATOM 685 C C . PRO A 1 92 ? -5.142 7.608 -10.251 1.00 72.00 92 PRO A C 1
ATOM 687 O O . PRO A 1 92 ? -4.840 7.588 -11.444 1.00 72.00 92 PRO A O 1
ATOM 690 N N . ILE A 1 93 ? -5.100 6.510 -9.496 1.00 74.81 93 ILE A N 1
ATOM 691 C CA . ILE A 1 93 ? -4.684 5.189 -9.988 1.00 74.81 93 ILE A CA 1
ATOM 692 C C . ILE A 1 93 ? -5.757 4.204 -9.578 1.00 74.81 93 ILE A C 1
ATOM 694 O O . ILE A 1 93 ? -5.851 3.895 -8.401 1.00 74.81 93 ILE A O 1
ATOM 698 N N . LYS A 1 94 ? -6.546 3.682 -10.519 1.00 73.44 94 LYS A N 1
ATOM 699 C CA . LYS A 1 94 ? -7.635 2.751 -10.189 1.00 73.44 94 LYS A CA 1
ATOM 700 C C . LYS A 1 94 ? -7.113 1.468 -9.527 1.00 73.44 94 LYS A C 1
ATOM 702 O O . LYS A 1 94 ? -7.567 1.126 -8.444 1.00 73.44 94 LYS A O 1
ATOM 707 N N . ASP A 1 95 ? -6.126 0.826 -10.150 1.00 84.19 95 ASP A N 1
ATOM 708 C CA . ASP A 1 95 ? -5.427 -0.362 -9.658 1.00 84.19 95 ASP A CA 1
ATOM 709 C C . ASP A 1 95 ? -4.014 -0.416 -10.252 1.00 84.19 95 ASP A C 1
ATOM 711 O O . ASP A 1 95 ? -3.808 -0.055 -11.413 1.00 84.19 95 ASP A O 1
ATOM 715 N N . GLY A 1 96 ? -3.043 -0.897 -9.478 1.00 86.88 96 GLY A N 1
ATOM 716 C CA . GLY A 1 96 ? -1.650 -1.039 -9.902 1.00 86.88 96 GLY A CA 1
ATOM 717 C C . GLY A 1 96 ? -0.721 -0.020 -9.253 1.00 86.88 96 GLY A C 1
ATOM 718 O O . GLY A 1 96 ? -1.058 0.589 -8.242 1.00 86.88 96 GLY A O 1
ATOM 719 N N . CYS A 1 97 ? 0.477 0.134 -9.814 1.00 87.12 97 CYS A N 1
ATOM 720 C CA . CYS A 1 97 ? 1.515 1.012 -9.284 1.00 87.12 97 CYS A CA 1
ATOM 721 C C . CYS A 1 97 ? 1.999 1.987 -10.350 1.00 87.12 97 CYS A C 1
ATOM 723 O O . CYS A 1 97 ? 2.224 1.599 -11.497 1.00 87.12 97 CYS A O 1
ATOM 725 N N . VAL A 1 98 ? 2.254 3.224 -9.945 1.00 87.94 98 VAL A N 1
ATOM 726 C CA . VAL A 1 98 ? 2.930 4.228 -10.767 1.00 87.94 98 VAL A CA 1
ATOM 727 C C . VAL A 1 98 ? 4.169 4.712 -10.034 1.00 87.94 98 VAL A C 1
ATOM 729 O O . VAL A 1 98 ? 4.177 4.818 -8.808 1.00 87.94 98 VAL A O 1
ATOM 732 N N . ASN A 1 99 ? 5.220 5.010 -10.789 1.00 88.50 99 ASN A N 1
ATOM 733 C CA . ASN A 1 99 ? 6.400 5.686 -10.273 1.00 88.50 99 ASN A CA 1
ATOM 734 C C . ASN A 1 99 ? 6.500 7.044 -10.963 1.00 88.50 99 ASN A C 1
ATOM 736 O O . ASN A 1 99 ? 6.699 7.097 -12.177 1.00 88.50 99 ASN A O 1
ATOM 740 N N . LYS A 1 100 ? 6.322 8.129 -10.207 1.00 85.69 100 LYS A N 1
ATOM 741 C CA . LYS A 1 100 ? 6.378 9.494 -10.736 1.00 85.69 100 LYS A CA 1
ATOM 742 C C . LYS A 1 100 ? 7.623 10.204 -10.191 1.00 85.69 100 LYS A C 1
ATOM 744 O O . LYS A 1 100 ? 7.795 10.248 -8.969 1.00 85.69 100 LYS A O 1
ATOM 749 N N . PRO A 1 101 ? 8.475 10.791 -11.054 1.00 86.12 101 PRO A N 1
ATOM 750 C CA . PRO A 1 101 ? 9.626 11.574 -10.610 1.00 86.12 101 PRO A CA 1
ATOM 751 C C . PRO A 1 101 ? 9.215 12.644 -9.590 1.00 86.12 101 PRO A C 1
ATOM 753 O O . PRO A 1 101 ? 8.214 13.332 -9.782 1.00 86.12 101 PRO A O 1
ATOM 756 N N . GLY A 1 102 ? 9.949 12.744 -8.480 1.00 85.31 102 GLY A N 1
ATOM 757 C CA . GLY A 1 102 ? 9.671 13.685 -7.385 1.00 85.31 102 GLY A CA 1
ATOM 758 C C . GLY A 1 102 ? 8.560 13.273 -6.408 1.00 85.31 102 GLY A C 1
ATOM 759 O O . GLY A 1 102 ? 8.559 13.749 -5.281 1.00 85.31 102 GLY A O 1
ATOM 760 N N . VAL A 1 103 ? 7.660 12.356 -6.782 1.00 84.12 103 VAL A N 1
ATOM 761 C CA . VAL A 1 103 ? 6.570 11.860 -5.910 1.00 84.12 103 VAL A CA 1
ATOM 762 C C . VAL A 1 103 ? 6.863 10.452 -5.386 1.00 84.12 103 VAL A C 1
ATOM 764 O O . VAL A 1 103 ? 6.478 10.108 -4.273 1.00 84.12 103 VAL A O 1
ATOM 767 N N . GLY A 1 104 ? 7.589 9.646 -6.162 1.00 88.12 104 GLY A N 1
ATOM 768 C CA . GLY A 1 104 ? 7.939 8.269 -5.833 1.00 88.12 104 GLY A CA 1
ATOM 769 C C . GLY A 1 104 ? 6.905 7.258 -6.310 1.00 88.12 104 GLY A C 1
ATOM 770 O O . GLY A 1 104 ? 6.219 7.471 -7.313 1.00 88.12 104 GLY A O 1
ATOM 771 N N . ILE A 1 105 ? 6.834 6.128 -5.606 1.00 89.81 105 ILE A N 1
ATOM 772 C CA . ILE A 1 105 ? 5.986 4.995 -5.976 1.00 89.81 105 ILE A CA 1
ATOM 773 C C . ILE A 1 105 ? 4.663 5.092 -5.224 1.00 89.81 105 ILE A C 1
ATOM 775 O O . ILE A 1 105 ? 4.652 5.154 -3.996 1.00 89.81 105 ILE A O 1
ATOM 779 N N . ILE A 1 106 ? 3.557 5.053 -5.961 1.00 89.69 106 ILE A N 1
ATOM 780 C CA . ILE A 1 106 ? 2.199 4.974 -5.420 1.00 89.69 106 ILE A CA 1
ATOM 781 C C . ILE A 1 106 ? 1.543 3.735 -6.014 1.00 89.69 106 ILE A C 1
ATOM 783 O O . ILE A 1 106 ? 1.506 3.577 -7.233 1.00 89.69 106 ILE A O 1
ATOM 787 N N . CYS A 1 107 ? 1.028 2.865 -5.156 1.00 89.38 107 CYS A N 1
ATOM 788 C CA . CYS A 1 107 ? 0.264 1.688 -5.526 1.00 89.38 107 CYS A CA 1
ATOM 789 C C . CYS A 1 107 ? -1.137 1.756 -4.921 1.00 89.38 107 CYS A C 1
ATOM 791 O O . CYS A 1 107 ? -1.296 2.130 -3.758 1.00 89.38 107 CYS A O 1
ATOM 793 N N . SER A 1 108 ? -2.125 1.336 -5.702 1.00 90.75 108 SER A N 1
ATOM 794 C CA . SER A 1 108 ? -3.519 1.201 -5.299 1.00 90.75 108 SER A CA 1
ATOM 795 C C . SER A 1 108 ? -4.034 -0.185 -5.669 1.00 90.75 108 SER A C 1
ATOM 797 O O . SER A 1 108 ? -3.634 -0.756 -6.689 1.00 90.75 108 SER A O 1
ATOM 799 N N . CYS A 1 109 ? -4.913 -0.732 -4.840 1.00 88.12 109 CYS A N 1
ATOM 800 C CA . CYS A 1 109 ? -5.633 -1.955 -5.147 1.00 88.12 109 CYS A CA 1
ATOM 801 C C . CYS A 1 109 ? -7.057 -1.919 -4.580 1.00 88.12 109 CYS A C 1
ATOM 803 O O . CYS A 1 109 ? -7.295 -1.602 -3.415 1.00 88.12 109 CYS A O 1
ATOM 805 N N . SER A 1 110 ? -8.014 -2.274 -5.424 1.00 87.81 110 SER A N 1
ATOM 806 C CA . SER A 1 110 ? -9.444 -2.340 -5.147 1.00 87.81 110 SER A CA 1
ATOM 807 C C . SER A 1 110 ? -9.922 -3.785 -4.971 1.00 87.81 110 SER A C 1
ATOM 809 O O . SER A 1 110 ? -10.947 -4.031 -4.337 1.00 87.81 110 SER A O 1
ATOM 811 N N . SER A 1 111 ? -9.166 -4.760 -5.475 1.00 83.19 111 SER A N 1
ATOM 812 C CA . SER A 1 111 ? -9.549 -6.171 -5.457 1.00 83.19 111 SER A CA 1
ATOM 813 C C . SER A 1 111 ? -9.017 -6.891 -4.215 1.00 83.19 111 SER A C 1
ATOM 815 O O . SER A 1 111 ? -7.815 -7.113 -4.085 1.00 83.19 111 SER A O 1
ATOM 817 N N . GLY A 1 112 ? -9.932 -7.298 -3.331 1.00 83.56 112 GLY A N 1
ATOM 818 C CA . GLY A 1 112 ? -9.639 -8.101 -2.140 1.00 83.56 112 GLY A CA 1
ATOM 819 C C . GLY A 1 112 ? -9.197 -7.302 -0.908 1.00 83.56 112 GLY A C 1
ATOM 820 O O . GLY A 1 112 ? -8.850 -6.123 -0.983 1.00 83.56 112 GLY A O 1
ATOM 821 N N . SER A 1 113 ? -9.228 -7.970 0.246 1.00 89.31 113 SER A N 1
ATOM 822 C CA . SER A 1 113 ? -8.688 -7.457 1.509 1.00 89.31 113 SER A CA 1
ATOM 823 C C . SER A 1 113 ? -7.178 -7.674 1.577 1.00 89.31 113 SER A C 1
ATOM 825 O O . SER A 1 113 ? -6.659 -8.655 1.048 1.00 89.31 113 SER A O 1
ATOM 827 N N . LEU A 1 114 ? -6.472 -6.765 2.251 1.00 92.56 114 LEU A N 1
ATOM 828 C CA . LEU A 1 114 ? -5.022 -6.794 2.471 1.00 92.56 114 LEU A CA 1
ATOM 829 C C . LEU A 1 114 ? -4.209 -6.782 1.166 1.00 92.56 114 LEU A C 1
ATOM 831 O O . LEU A 1 114 ? -3.037 -7.155 1.137 1.00 92.56 114 LEU A O 1
ATOM 835 N N . CYS A 1 115 ? -4.813 -6.307 0.075 1.00 90.69 115 CYS A N 1
ATOM 836 C CA . CYS A 1 115 ? -4.213 -6.311 -1.255 1.00 90.69 115 CYS A CA 1
ATOM 837 C C . CYS A 1 115 ? -2.966 -5.419 -1.348 1.00 90.69 115 CYS A C 1
ATOM 839 O O . CYS A 1 115 ? -2.120 -5.623 -2.220 1.00 90.69 115 CYS A O 1
ATOM 841 N N . ASN A 1 116 ? -2.795 -4.461 -0.423 1.00 92.38 116 ASN A N 1
ATOM 842 C CA . ASN A 1 116 ? -1.598 -3.634 -0.397 1.00 92.38 116 ASN A CA 1
ATOM 843 C C . ASN A 1 116 ? -0.354 -4.407 0.071 1.00 92.38 116 ASN A C 1
ATOM 845 O O . ASN A 1 116 ? 0.726 -3.835 -0.005 1.00 92.38 116 ASN A O 1
ATOM 849 N N . HIS A 1 117 ? -0.445 -5.685 0.491 1.00 89.69 117 HIS A N 1
ATOM 850 C CA . HIS A 1 117 ? 0.668 -6.554 0.937 1.00 89.69 117 HIS A CA 1
ATOM 851 C C . HIS A 1 117 ? 1.954 -6.417 0.107 1.00 89.69 117 HIS A C 1
ATOM 853 O O . HIS A 1 117 ? 3.027 -6.131 0.647 1.00 89.69 117 HIS A O 1
ATOM 859 N N . THR A 1 118 ? 1.848 -6.571 -1.212 1.00 75.69 118 THR A N 1
ATOM 860 C CA . THR A 1 118 ? 2.996 -6.822 -2.089 1.00 75.69 118 THR A CA 1
ATOM 861 C C . THR A 1 118 ? 3.899 -5.606 -2.318 1.00 75.69 118 THR A C 1
ATOM 863 O O . THR A 1 118 ? 3.473 -4.450 -2.295 1.00 75.69 118 THR A O 1
ATOM 866 N N . VAL A 1 119 ? 5.193 -5.866 -2.533 1.00 56.69 119 VAL A N 1
ATOM 867 C CA . VAL A 1 119 ? 6.239 -4.846 -2.764 1.00 56.69 119 VAL A CA 1
ATOM 868 C C . VAL A 1 119 ? 6.501 -4.556 -4.237 1.00 56.69 119 VAL A C 1
ATOM 870 O O . VAL A 1 119 ? 7.091 -3.528 -4.540 1.00 56.69 119 VAL A O 1
ATOM 873 N N . ALA A 1 120 ? 6.041 -5.390 -5.165 1.00 51.53 120 ALA A N 1
ATOM 874 C CA . ALA A 1 120 ? 6.485 -5.276 -6.544 1.00 51.53 120 ALA A CA 1
ATOM 875 C C . ALA A 1 120 ? 5.396 -5.643 -7.547 1.00 51.53 120 ALA A C 1
ATOM 877 O O . ALA A 1 120 ? 4.808 -6.722 -7.483 1.00 51.53 120 ALA A O 1
ATOM 878 N N . PHE A 1 121 ? 5.193 -4.720 -8.492 1.00 50.47 121 PHE A N 1
ATOM 879 C CA . PHE A 1 121 ? 5.173 -4.973 -9.931 1.00 50.47 121 PHE A CA 1
ATOM 880 C C . PHE A 1 121 ? 5.161 -6.464 -10.290 1.00 50.47 121 PHE A C 1
ATOM 882 O O . PHE A 1 121 ? 6.195 -7.057 -10.604 1.00 50.47 121 PHE A O 1
ATOM 889 N N . ARG A 1 122 ? 3.973 -7.067 -10.360 1.00 44.12 122 ARG A N 1
ATOM 890 C CA . ARG A 1 122 ? 3.809 -8.153 -11.319 1.00 44.12 122 ARG A CA 1
ATOM 891 C C . ARG A 1 122 ? 3.862 -7.491 -12.691 1.00 44.12 122 ARG A C 1
ATOM 893 O O . ARG A 1 122 ? 2.842 -7.077 -13.229 1.00 44.12 122 ARG A O 1
ATOM 900 N N . ARG A 1 123 ? 5.063 -7.391 -13.277 1.00 46.88 123 ARG A N 1
ATOM 901 C CA . ARG A 1 123 ? 5.147 -7.601 -14.722 1.00 46.88 12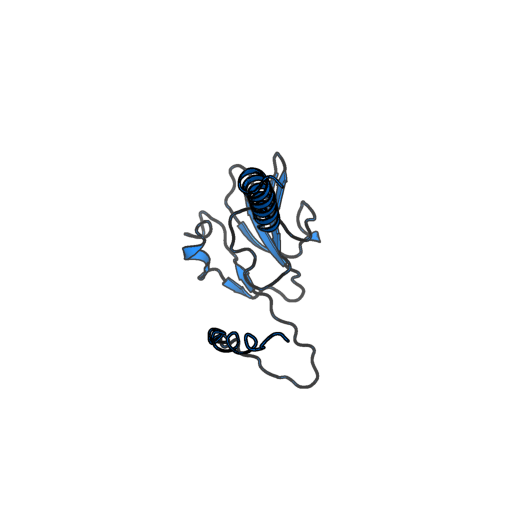3 ARG A CA 1
ATOM 902 C C . ARG A 1 123 ? 4.521 -8.969 -14.906 1.00 46.88 123 ARG A C 1
ATOM 904 O O . ARG A 1 123 ? 5.123 -9.969 -14.524 1.00 46.88 123 ARG A O 1
ATOM 911 N N . SER A 1 124 ? 3.279 -9.003 -15.367 1.00 46.97 124 SER A N 1
ATOM 912 C CA . SER A 1 124 ? 2.674 -10.218 -15.878 1.00 46.97 124 SER A CA 1
ATOM 913 C C . SER A 1 124 ? 3.531 -10.651 -17.066 1.00 46.97 124 SER A C 1
ATOM 915 O O . SER A 1 124 ? 3.218 -10.341 -18.209 1.00 46.97 124 SER A O 1
ATOM 917 N N . CYS A 1 125 ? 4.667 -11.304 -16.808 1.00 49.06 125 CYS A N 1
ATOM 918 C CA . CYS A 1 125 ? 5.317 -12.156 -17.784 1.00 49.06 125 CYS A CA 1
ATOM 919 C C . CYS A 1 125 ? 4.290 -13.243 -18.048 1.00 49.06 125 CYS A C 1
ATOM 921 O O . CYS A 1 125 ? 4.127 -14.161 -17.245 1.00 49.06 125 CYS A O 1
ATOM 923 N N . SER A 1 126 ? 3.489 -13.042 -19.092 1.00 54.47 126 SER A N 1
ATOM 924 C CA . SER A 1 126 ? 2.443 -13.979 -19.453 1.00 54.47 126 SER A CA 1
ATOM 925 C C . SER A 1 126 ? 3.128 -15.323 -19.690 1.00 54.47 126 SER A C 1
ATOM 927 O O . SER A 1 126 ? 3.970 -15.452 -20.577 1.00 54.47 126 SER A O 1
ATOM 929 N N . ALA A 1 127 ? 2.814 -16.319 -18.863 1.00 57.78 127 ALA A N 1
ATOM 930 C CA . ALA A 1 127 ? 3.280 -17.690 -19.066 1.00 57.78 127 ALA A CA 1
ATOM 931 C C . ALA A 1 127 ? 2.899 -18.200 -20.474 1.00 57.78 127 ALA A C 1
ATOM 933 O O . ALA A 1 127 ? 3.565 -19.069 -21.033 1.00 57.78 127 ALA A O 1
ATOM 934 N N . SER A 1 128 ? 1.883 -17.579 -21.081 1.00 59.31 128 SER A N 1
ATOM 935 C CA . SER A 1 128 ? 1.442 -17.772 -22.457 1.00 59.31 128 SER A CA 1
ATOM 936 C C . SER A 1 128 ? 2.552 -17.531 -23.488 1.00 59.31 128 SER A C 1
ATOM 938 O O . SER A 1 128 ? 2.634 -18.271 -24.465 1.00 59.31 128 SER A O 1
ATOM 940 N N . THR A 1 129 ? 3.454 -16.562 -23.274 1.00 66.25 129 THR A N 1
ATOM 941 C CA . THR A 1 129 ? 4.542 -16.282 -24.229 1.00 66.25 129 THR A CA 1
ATOM 942 C C . THR A 1 129 ? 5.601 -17.386 -24.226 1.00 66.25 129 THR A C 1
ATOM 944 O O . THR A 1 129 ? 6.131 -17.728 -25.279 1.00 66.25 129 THR A O 1
ATOM 947 N N . LEU A 1 130 ? 5.879 -17.991 -23.064 1.00 70.94 130 LEU A N 1
ATOM 948 C CA . LEU A 1 130 ? 6.821 -19.111 -22.955 1.00 70.94 130 LEU A CA 1
ATOM 949 C C . LEU A 1 130 ? 6.261 -20.374 -23.629 1.00 70.94 130 LEU A C 1
ATOM 951 O O . LEU A 1 130 ? 6.995 -21.086 -24.308 1.00 70.94 130 LEU A O 1
ATOM 955 N N . TYR A 1 131 ? 4.952 -20.616 -23.508 1.00 77.75 131 TYR A N 1
ATOM 956 C CA . TYR A 1 131 ? 4.299 -21.772 -24.130 1.00 77.75 131 TYR A CA 1
ATOM 957 C C . TYR A 1 131 ? 4.325 -21.704 -25.666 1.00 77.75 131 TYR A C 1
ATOM 959 O O . TYR A 1 131 ? 4.589 -22.707 -26.327 1.00 77.75 131 TYR A O 1
ATOM 967 N N . LEU A 1 132 ? 4.129 -20.511 -26.242 1.00 75.38 132 LEU A N 1
ATOM 968 C CA . LEU A 1 132 ? 4.197 -20.306 -27.694 1.00 75.38 132 LEU A CA 1
ATOM 969 C C . LEU A 1 132 ? 5.618 -20.490 -28.257 1.00 75.38 132 LEU A C 1
ATOM 971 O O . LEU A 1 132 ? 5.773 -21.001 -29.366 1.00 75.38 132 LEU A O 1
ATOM 975 N N . LEU A 1 133 ? 6.656 -20.133 -27.492 1.00 77.44 133 LEU A N 1
ATOM 976 C CA . LEU A 1 133 ? 8.057 -20.345 -27.883 1.00 77.44 133 LEU A CA 1
ATOM 977 C C . LEU A 1 133 ? 8.468 -21.826 -27.833 1.00 77.44 133 LEU A C 1
ATOM 979 O O . LEU A 1 133 ? 9.245 -22.292 -28.667 1.00 77.44 133 LEU A O 1
ATOM 983 N N . LEU A 1 134 ? 7.929 -22.594 -26.886 1.00 81.69 134 LEU A N 1
ATOM 984 C CA . LEU A 1 134 ? 8.198 -24.032 -26.804 1.00 81.69 134 LEU A CA 1
ATOM 985 C C . LEU A 1 134 ? 7.451 -24.813 -27.896 1.00 81.69 134 LEU A C 1
ATOM 987 O O . LEU A 1 134 ? 8.007 -25.737 -28.483 1.00 81.69 134 LEU A O 1
ATOM 991 N N . ALA A 1 135 ? 6.224 -24.410 -28.235 1.00 80.44 135 ALA A N 1
ATOM 992 C CA . ALA A 1 135 ? 5.457 -25.055 -29.300 1.00 80.44 135 ALA A CA 1
ATOM 993 C C . ALA A 1 135 ? 6.092 -24.861 -30.693 1.00 80.44 135 ALA A C 1
ATOM 995 O O . ALA A 1 135 ? 6.110 -25.793 -31.499 1.00 80.44 135 ALA A O 1
ATOM 996 N N . SER A 1 136 ? 6.655 -23.680 -30.980 1.00 78.44 136 SER A N 1
ATOM 997 C CA . SER A 1 136 ? 7.293 -23.400 -32.275 1.00 78.44 136 SER A CA 1
ATOM 998 C C . SER A 1 136 ? 8.624 -24.135 -32.457 1.00 78.44 136 SER A C 1
ATOM 1000 O O . SER A 1 136 ? 8.901 -24.647 -33.542 1.00 78.44 136 SER A O 1
ATOM 1002 N N . THR A 1 137 ? 9.423 -24.258 -31.395 1.00 83.12 137 THR A N 1
ATOM 1003 C CA . THR A 1 137 ? 10.686 -25.013 -31.434 1.00 83.12 137 THR A CA 1
ATOM 1004 C C . THR A 1 137 ? 10.443 -26.513 -31.587 1.00 83.12 137 THR A C 1
ATOM 1006 O O . THR A 1 137 ? 11.116 -27.153 -32.394 1.00 83.12 137 THR A O 1
ATOM 1009 N N . PHE A 1 138 ? 9.428 -27.066 -30.915 1.00 83.62 138 PHE A N 1
ATOM 1010 C CA . PHE A 1 138 ? 9.056 -28.475 -31.072 1.00 83.62 138 PHE A CA 1
ATOM 1011 C C . PHE A 1 138 ? 8.614 -28.804 -32.508 1.00 83.62 138 PHE A C 1
ATOM 1013 O O . PHE A 1 138 ? 9.017 -29.826 -33.063 1.00 83.62 138 PHE A O 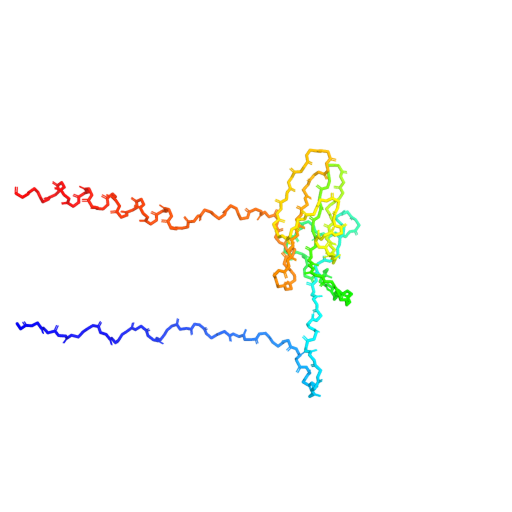1
ATOM 1020 N N . TRP A 1 139 ? 7.849 -27.910 -33.148 1.00 81.19 139 TRP A N 1
ATOM 1021 C CA . TRP A 1 139 ? 7.419 -28.089 -34.539 1.00 81.19 139 TRP A CA 1
ATOM 1022 C C . TRP A 1 139 ? 8.593 -28.060 -35.531 1.00 81.19 139 TRP A C 1
ATOM 1024 O O . TRP A 1 139 ? 8.660 -28.897 -36.433 1.00 81.19 139 TRP A O 1
ATOM 1034 N N . LEU A 1 140 ? 9.552 -27.145 -35.341 1.00 81.38 140 LEU A N 1
ATOM 1035 C CA . LEU A 1 140 ? 10.760 -27.067 -36.172 1.00 81.38 140 LEU A CA 1
ATOM 1036 C C . LEU A 1 140 ? 11.642 -28.317 -36.035 1.00 81.38 140 LEU A C 1
ATOM 1038 O O . LEU A 1 140 ? 12.107 -28.847 -37.043 1.00 81.38 140 LEU A O 1
ATOM 1042 N N . ILE A 1 141 ? 11.830 -28.821 -34.810 1.00 83.19 141 ILE A N 1
ATOM 1043 C CA . ILE A 1 141 ? 12.618 -30.036 -34.546 1.00 83.19 141 ILE A CA 1
ATOM 1044 C C . ILE A 1 141 ? 11.961 -31.259 -35.198 1.00 83.19 141 ILE A C 1
ATOM 1046 O O . ILE A 1 141 ? 12.636 -32.033 -35.878 1.00 83.19 141 ILE A O 1
ATOM 1050 N N . HIS A 1 142 ? 10.640 -31.407 -35.059 1.00 79.81 142 HIS A N 1
ATOM 1051 C CA . HIS A 1 142 ? 9.905 -32.518 -35.663 1.00 79.81 142 HIS A CA 1
ATOM 1052 C C . HIS A 1 142 ? 10.037 -32.536 -37.195 1.00 79.81 142 HIS A C 1
ATOM 1054 O O . HIS A 1 142 ? 10.223 -33.598 -37.789 1.00 79.81 142 HIS A O 1
ATOM 1060 N N . ARG A 1 143 ? 9.984 -31.366 -37.849 1.00 84.12 143 ARG A N 1
ATOM 1061 C CA . ARG A 1 143 ? 10.146 -31.261 -39.309 1.00 84.12 143 ARG A CA 1
ATOM 1062 C C . ARG A 1 143 ? 11.541 -31.655 -39.795 1.00 84.12 143 ARG A C 1
ATOM 1064 O O . ARG A 1 143 ? 11.663 -32.166 -40.901 1.00 84.12 143 ARG A O 1
ATOM 1071 N N . HIS A 1 144 ? 12.576 -31.418 -38.992 1.00 81.69 144 HIS A N 1
ATOM 1072 C CA . HIS A 1 144 ? 13.946 -31.780 -39.353 1.00 81.69 144 HIS A CA 1
ATOM 1073 C C . HIS A 1 144 ? 14.248 -33.273 -39.179 1.00 81.69 144 HIS A C 1
ATOM 1075 O O . HIS A 1 144 ? 15.041 -33.814 -39.944 1.00 81.69 144 HIS A O 1
ATOM 1081 N N . LEU A 1 145 ? 13.628 -33.933 -38.196 1.00 82.44 145 LEU A N 1
ATOM 1082 C CA . LEU A 1 145 ? 13.828 -35.364 -37.928 1.00 82.44 145 LEU A CA 1
ATOM 1083 C C . LEU A 1 145 ? 13.075 -36.275 -38.905 1.00 82.44 145 LEU A C 1
ATOM 1085 O O . LEU A 1 145 ? 13.514 -37.395 -39.151 1.00 82.44 145 LEU A O 1
ATOM 1089 N N . HIS A 1 146 ? 11.968 -35.796 -39.474 1.00 75.88 146 HIS A N 1
ATOM 1090 C CA . HIS A 1 146 ? 11.160 -36.541 -40.437 1.00 75.88 146 HIS A CA 1
ATOM 1091 C C . HIS A 1 146 ? 10.971 -35.732 -41.728 1.00 75.88 146 HIS A C 1
ATOM 1093 O O . HIS A 1 146 ? 9.886 -35.182 -41.947 1.00 75.88 146 HIS A O 1
ATOM 1099 N N . PRO A 1 147 ? 12.013 -35.619 -42.577 1.00 70.19 147 PRO A N 1
ATOM 1100 C CA . PRO A 1 147 ? 11.824 -35.120 -43.930 1.00 70.19 147 PRO A CA 1
ATOM 1101 C C . PRO A 1 147 ? 10.910 -36.098 -44.680 1.00 70.19 147 PRO A C 1
ATOM 1103 O O . PRO A 1 147 ? 11.133 -37.309 -44.642 1.00 70.19 147 PRO A O 1
ATOM 1106 N N . ALA A 1 148 ? 9.843 -35.558 -45.27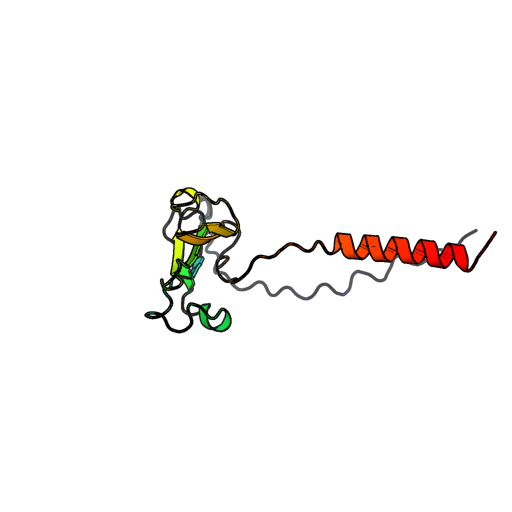1 1.00 70.50 148 ALA A N 1
ATOM 1107 C CA . ALA A 1 148 ? 8.924 -36.304 -46.128 1.00 70.50 148 ALA A CA 1
ATOM 1108 C C . ALA A 1 148 ? 9.628 -36.839 -47.381 1.00 70.50 148 ALA A C 1
ATOM 1110 O O . ALA A 1 148 ? 10.576 -36.165 -47.850 1.00 70.50 148 ALA A O 1
#

InterPro domains:
  IPR031424 UPAR/Ly6 domain-containing protein Quiver-like [PF17064] (37-116)

Organism: Ramazzottius varieornatus (NCBI:txid947166)

Radius of gyration: 23.73 Å; chains: 1; bounding box: 46×63×60 Å

Secondary structure (DSSP, 8-state):
-------SSSSS---------------TTS------EEE-EETTTSTTSS-GGGGGGGEEEPPTT--EEEEEE-TTSPEEEEEE-GGGSSS--SSEEEEETTTEEEEEE-SSTTGGG--S------HHHHHHHHHHHHHHHHHHHS--

Foldseek 3Di:
DDDDDDDPDPDPDDPDPPDPPPPDDDDPPDPPQPQAKEFFDWPPVDPCPLPLVPRPVRIDGDDPPQQWKKWFDFVVGTIGIDGHHLCVPPDNDNAAWDQDPRRGIMGIDRPGHHVVSDDDDPPCPPVVVVVVVVVVVVVVVVCVVDPD